Protein AF-A0A023G4H0-F1 (afdb_monomer_lite)

Secondary structure (DSSP, 8-state):
--STTT-HHHHHHHHHHHTGGGSHHHHHHHHHHHHHHHHHSTTT--HHHHHHHHT--SPP-HHHHHHT-------

Radius of gyration: 17.81 Å; chains: 1; bounding box: 47×27×46 Å

Organism: Amblyomma triste (NCBI:txid251400)

InterPro domains:
  IPR008906 HAT, C-terminal dimerisation domain [PF05699] (6-50)

Structure (mmCIF, N/CA/C/O backbone):
data_AF-A0A023G4H0-F1
#
_entry.id   AF-A0A023G4H0-F1
#
loop_
_atom_site.group_PDB
_atom_site.id
_atom_site.type_symbol
_atom_site.label_atom_id
_atom_site.label_alt_id
_atom_site.label_comp_id
_atom_site.label_asym_id
_atom_site.label_entity_id
_atom_site.label_seq_id
_atom_site.pdbx_PDB_ins_code
_atom_site.Cartn_x
_atom_site.Cartn_y
_atom_site.Cartn_z
_atom_site.occupancy
_atom_site.B_iso_or_equiv
_atom_site.auth_seq_id
_atom_site.auth_comp_id
_atom_site.auth_asym_id
_atom_site.auth_atom_id
_atom_site.pdbx_PDB_model_num
ATOM 1 N N . MET A 1 1 ? 22.679 -11.950 -18.191 1.00 45.25 1 MET A N 1
ATOM 2 C CA . MET A 1 1 ? 21.571 -12.738 -18.777 1.00 45.25 1 MET A CA 1
ATOM 3 C C . MET A 1 1 ? 20.349 -12.527 -17.904 1.00 45.25 1 MET A C 1
ATOM 5 O O . MET A 1 1 ? 20.372 -12.936 -16.753 1.00 45.25 1 MET A O 1
ATOM 9 N N . GLY A 1 2 ? 19.357 -11.780 -18.395 1.00 53.50 2 GLY A N 1
ATOM 10 C CA . GLY A 1 2 ? 18.131 -11.496 -17.644 1.00 53.50 2 GLY A CA 1
ATOM 11 C C . GLY A 1 2 ? 17.262 -12.746 -17.549 1.00 53.50 2 GLY A C 1
ATOM 12 O O . GLY A 1 2 ? 17.135 -13.477 -18.524 1.00 53.50 2 GLY A O 1
ATOM 13 N N . THR A 1 3 ? 16.687 -13.000 -16.378 1.00 54.84 3 THR A N 1
ATOM 14 C CA . THR A 1 3 ? 15.840 -14.164 -16.061 1.00 54.84 3 THR A CA 1
ATOM 15 C C . THR A 1 3 ? 14.427 -14.083 -16.655 1.00 54.84 3 THR A C 1
ATOM 17 O O . THR A 1 3 ? 13.677 -15.054 -16.583 1.00 54.84 3 THR A O 1
ATOM 20 N N . ALA A 1 4 ? 14.079 -12.960 -17.293 1.00 56.84 4 ALA A N 1
ATOM 21 C CA . ALA A 1 4 ? 12.774 -12.701 -17.902 1.00 56.84 4 ALA A CA 1
ATOM 22 C C . ALA A 1 4 ? 12.268 -13.781 -18.892 1.00 56.84 4 ALA A C 1
ATOM 24 O O . ALA A 1 4 ? 11.085 -14.106 -18.818 1.00 56.84 4 ALA A O 1
ATOM 25 N N . PRO A 1 5 ? 13.091 -14.401 -19.769 1.00 65.19 5 PRO A N 1
ATOM 26 C CA . PRO A 1 5 ? 12.578 -15.378 -20.727 1.00 65.19 5 PRO A CA 1
ATOM 27 C C . PRO A 1 5 ? 12.300 -16.762 -20.119 1.00 65.19 5 PRO A C 1
ATOM 29 O O . PRO A 1 5 ? 11.661 -17.580 -20.769 1.00 65.19 5 PRO A O 1
ATOM 32 N N . LEU A 1 6 ? 12.757 -17.044 -18.892 1.00 79.19 6 LEU A N 1
ATOM 33 C CA . LEU A 1 6 ? 12.565 -18.353 -18.251 1.00 79.19 6 LEU A CA 1
ATOM 34 C C . LEU A 1 6 ? 11.249 -18.441 -17.465 1.00 79.19 6 LEU A C 1
ATOM 36 O O . LEU A 1 6 ? 10.713 -19.533 -17.296 1.00 79.19 6 LEU A O 1
ATOM 40 N N . PHE A 1 7 ? 10.718 -17.303 -17.005 1.00 82.31 7 PHE A N 1
ATOM 41 C CA . PHE A 1 7 ? 9.497 -17.239 -16.196 1.00 82.31 7 PHE A CA 1
ATOM 42 C C . PHE A 1 7 ? 8.655 -15.999 -16.543 1.00 82.31 7 PHE A C 1
ATOM 44 O O . PHE A 1 7 ? 8.501 -15.111 -15.700 1.00 82.31 7 PHE A O 1
ATOM 51 N N . PRO A 1 8 ? 8.097 -15.917 -17.763 1.00 81.81 8 PRO A N 1
ATOM 52 C CA . PRO A 1 8 ? 7.379 -14.731 -18.239 1.00 81.81 8 PRO A CA 1
ATOM 53 C C . PRO A 1 8 ? 6.214 -14.333 -17.320 1.00 81.81 8 PRO A C 1
ATOM 55 O O . PRO A 1 8 ? 6.132 -13.181 -16.912 1.00 81.81 8 PRO A O 1
ATOM 58 N N . CYS A 1 9 ? 5.393 -15.289 -16.869 1.00 87.62 9 CYS A N 1
ATOM 59 C CA . CYS A 1 9 ? 4.261 -14.999 -15.978 1.00 87.62 9 CYS A CA 1
ATOM 60 C C . CYS A 1 9 ? 4.692 -14.496 -14.588 1.00 87.62 9 CYS A C 1
ATOM 62 O O . CYS A 1 9 ? 3.994 -13.704 -13.957 1.00 87.62 9 CYS A O 1
ATOM 64 N N . LEU A 1 10 ? 5.833 -14.979 -14.078 1.00 86.75 10 LEU A N 1
ATOM 65 C CA . LEU A 1 10 ? 6.383 -14.507 -12.806 1.00 86.75 10 LEU A CA 1
ATOM 66 C C . LEU A 1 10 ? 6.961 -13.104 -12.967 1.00 86.75 10 LEU A C 1
ATOM 68 O O . LEU A 1 10 ? 6.772 -12.268 -12.090 1.00 86.75 10 LEU A O 1
ATOM 72 N N . PHE A 1 11 ? 7.655 -12.861 -14.079 1.00 85.12 11 PHE A N 1
ATOM 73 C CA . PHE A 1 11 ? 8.219 -11.562 -14.407 1.00 85.12 11 PHE A CA 1
ATOM 74 C C . PHE A 1 11 ? 7.121 -10.508 -14.548 1.00 85.12 11 PHE A C 1
ATOM 76 O O . PHE A 1 11 ? 7.201 -9.491 -13.871 1.00 85.12 11 PHE A O 1
ATOM 83 N N . GLU A 1 12 ? 6.069 -10.773 -15.324 1.00 85.50 12 GLU A N 1
ATOM 84 C CA . GLU A 1 12 ? 4.920 -9.867 -15.464 1.00 85.50 12 GLU A CA 1
ATOM 85 C C . GLU A 1 12 ? 4.298 -9.531 -14.107 1.00 85.50 12 GLU A C 1
ATOM 87 O O . GLU A 1 12 ? 4.166 -8.362 -13.754 1.00 85.50 12 GLU A O 1
ATOM 92 N N . ARG A 1 13 ? 4.019 -10.542 -13.277 1.00 85.69 13 ARG A N 1
ATOM 93 C CA . ARG A 1 13 ? 3.435 -10.307 -11.951 1.00 85.69 13 ARG A CA 1
ATOM 94 C C . ARG A 1 13 ? 4.389 -9.588 -10.995 1.00 85.69 13 ARG A C 1
ATOM 96 O O . ARG A 1 13 ? 3.940 -8.788 -10.178 1.00 85.69 13 ARG A O 1
ATOM 103 N N . ALA A 1 14 ? 5.687 -9.869 -11.061 1.00 85.38 14 ALA A N 1
ATOM 104 C CA . ALA A 1 14 ? 6.683 -9.150 -10.275 1.00 85.38 14 ALA A CA 1
ATOM 105 C C . ALA A 1 14 ? 6.770 -7.686 -10.717 1.00 85.38 14 ALA A C 1
ATOM 107 O O . ALA A 1 14 ? 6.834 -6.810 -9.862 1.00 85.38 14 ALA A O 1
ATOM 108 N N . VAL A 1 15 ? 6.715 -7.421 -12.023 1.00 81.50 15 VAL A N 1
ATOM 109 C CA . VAL A 1 15 ? 6.651 -6.070 -12.577 1.00 81.50 15 VAL A CA 1
ATOM 110 C C . VAL A 1 15 ? 5.394 -5.373 -12.072 1.00 81.50 15 VAL A C 1
ATOM 112 O O . VAL A 1 15 ? 5.538 -4.345 -11.433 1.00 81.50 15 VAL A O 1
ATOM 115 N N . ASP A 1 16 ? 4.201 -5.947 -12.205 1.00 80.88 16 ASP A N 1
ATOM 116 C CA . ASP A 1 16 ? 2.961 -5.329 -11.705 1.00 80.88 16 ASP A CA 1
ATOM 117 C C . ASP A 1 16 ? 3.006 -4.985 -10.208 1.00 80.88 16 ASP A C 1
ATOM 119 O O . ASP A 1 16 ? 2.469 -3.965 -9.778 1.00 80.88 16 ASP A O 1
ATOM 123 N N . ILE A 1 17 ? 3.654 -5.830 -9.400 1.00 78.00 17 ILE A N 1
ATOM 124 C CA . ILE A 1 17 ? 3.792 -5.598 -7.959 1.00 78.00 17 ILE A CA 1
ATOM 125 C C . ILE A 1 17 ? 4.848 -4.532 -7.669 1.00 78.00 17 ILE A C 1
ATOM 127 O O . ILE A 1 17 ? 4.632 -3.716 -6.781 1.00 78.00 17 ILE A O 1
ATOM 131 N N . LEU A 1 18 ? 5.983 -4.538 -8.373 1.00 78.62 18 LEU A N 1
ATOM 132 C CA . LEU A 1 18 ? 7.141 -3.685 -8.086 1.00 78.62 18 LEU A CA 1
ATOM 133 C C . LEU A 1 18 ? 7.090 -2.327 -8.802 1.00 78.62 18 LEU A C 1
ATOM 135 O O . LEU A 1 18 ? 7.648 -1.361 -8.287 1.00 78.62 18 LEU A O 1
ATOM 139 N N . LEU A 1 19 ? 6.418 -2.221 -9.952 1.00 76.12 19 LEU A N 1
ATOM 140 C CA . LEU A 1 19 ? 6.322 -0.991 -10.746 1.00 76.12 19 LEU A CA 1
ATOM 141 C C . LEU A 1 19 ? 5.689 0.167 -9.962 1.00 76.12 19 LEU A C 1
ATOM 143 O O . LEU A 1 19 ? 6.232 1.270 -10.025 1.00 76.12 19 LEU A O 1
ATOM 147 N N . PRO A 1 20 ? 4.607 -0.040 -9.180 1.00 67.88 20 PRO A N 1
ATOM 148 C CA . PRO A 1 20 ? 4.067 1.006 -8.320 1.00 67.88 20 PRO A CA 1
ATOM 149 C C . PRO A 1 20 ? 5.124 1.537 -7.345 1.00 67.88 20 PRO A C 1
ATOM 151 O O . PRO A 1 20 ? 5.245 2.746 -7.178 1.00 67.88 20 PRO A O 1
ATOM 154 N N . PHE A 1 21 ? 5.963 0.659 -6.785 1.00 65.19 21 PHE A N 1
ATOM 155 C CA . PHE A 1 21 ? 7.047 1.032 -5.868 1.00 65.19 21 PHE A CA 1
ATOM 156 C C . PHE A 1 21 ? 8.255 1.683 -6.554 1.00 65.19 21 PHE A C 1
ATOM 158 O O . PHE A 1 21 ? 9.101 2.241 -5.857 1.00 65.19 21 PHE A O 1
ATOM 165 N N . ALA A 1 22 ? 8.354 1.654 -7.887 1.00 65.12 22 ALA A N 1
ATOM 166 C CA . ALA A 1 22 ? 9.444 2.312 -8.610 1.00 65.12 22 ALA A CA 1
ATOM 167 C C . ALA A 1 22 ? 9.364 3.846 -8.515 1.00 65.12 22 ALA A C 1
ATOM 169 O O . ALA A 1 22 ? 10.366 4.532 -8.718 1.00 65.12 22 ALA A O 1
ATOM 170 N N . THR A 1 23 ? 8.189 4.391 -8.183 1.00 70.75 23 THR A N 1
ATOM 171 C CA . THR A 1 23 ? 8.039 5.817 -7.886 1.00 70.75 23 THR A CA 1
ATOM 172 C C . THR A 1 23 ? 8.269 6.072 -6.398 1.00 70.75 23 THR A C 1
ATOM 174 O O . THR A 1 23 ? 7.667 5.422 -5.540 1.00 70.75 23 THR A O 1
ATOM 177 N N . THR A 1 24 ? 9.115 7.055 -6.078 1.00 74.38 24 THR A N 1
ATOM 178 C CA . THR A 1 24 ? 9.401 7.449 -4.688 1.00 74.38 24 THR A CA 1
ATOM 179 C C . THR A 1 24 ? 8.114 7.766 -3.920 1.00 74.38 24 THR A C 1
ATOM 181 O O . THR A 1 24 ? 7.954 7.329 -2.787 1.00 74.38 24 THR A O 1
ATOM 184 N N . TYR A 1 25 ? 7.151 8.424 -4.573 1.00 80.31 25 TYR A N 1
ATOM 185 C CA . TYR A 1 25 ? 5.879 8.822 -3.969 1.00 80.31 25 TYR A CA 1
ATOM 186 C C . TYR A 1 25 ? 5.040 7.638 -3.465 1.00 80.31 25 TYR A C 1
ATOM 188 O O . TYR A 1 25 ? 4.570 7.651 -2.329 1.00 80.31 25 TYR A O 1
ATOM 196 N N . ALA A 1 26 ? 4.861 6.592 -4.276 1.00 78.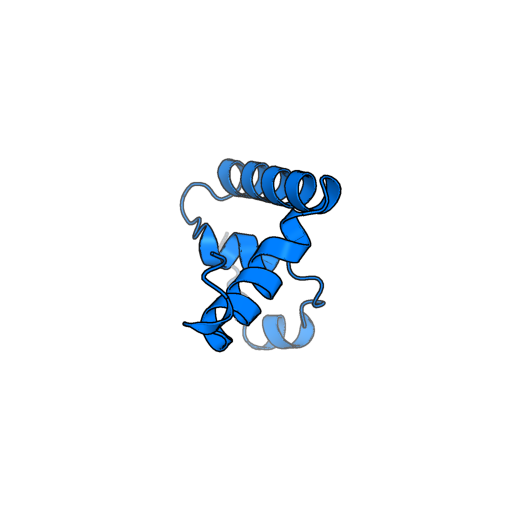50 26 ALA A N 1
ATOM 197 C CA . ALA A 1 26 ? 4.070 5.433 -3.867 1.00 78.50 26 ALA A CA 1
ATOM 198 C C . ALA A 1 26 ? 4.777 4.613 -2.775 1.00 78.50 26 ALA A C 1
ATOM 200 O O . ALA A 1 26 ? 4.120 4.116 -1.861 1.00 78.50 26 ALA A O 1
ATOM 201 N N . CYS A 1 27 ? 6.113 4.526 -2.819 1.00 81.94 27 CYS A N 1
ATOM 202 C CA . CYS A 1 27 ? 6.904 3.970 -1.719 1.00 81.94 27 CYS A CA 1
ATOM 203 C C . CYS A 1 27 ? 6.678 4.752 -0.414 1.00 81.94 27 CYS A C 1
ATOM 205 O O . CYS A 1 27 ? 6.332 4.164 0.611 1.00 81.94 27 CYS A O 1
ATOM 207 N N . GLU A 1 28 ? 6.832 6.076 -0.444 1.00 86.19 28 GLU A N 1
ATOM 208 C CA . GLU A 1 28 ? 6.628 6.952 0.716 1.00 86.19 28 GLU A CA 1
ATOM 209 C C . GLU A 1 28 ? 5.206 6.851 1.276 1.00 86.19 28 GLU A C 1
ATOM 211 O O . GLU A 1 28 ? 5.017 6.757 2.494 1.00 86.19 28 GLU A O 1
ATOM 216 N N . GLN A 1 29 ? 4.201 6.806 0.400 1.00 85.56 29 GLN A N 1
ATOM 217 C CA . GLN A 1 29 ? 2.806 6.633 0.790 1.00 85.56 29 GLN A CA 1
ATOM 218 C C . GLN A 1 29 ? 2.572 5.257 1.437 1.00 85.56 29 GLN A C 1
ATOM 220 O O . GLN A 1 29 ? 1.934 5.180 2.490 1.00 85.56 29 GLN A O 1
ATOM 225 N N . ALA A 1 30 ? 3.152 4.187 0.883 1.00 85.69 30 ALA A N 1
ATOM 226 C CA . ALA A 1 30 ? 3.089 2.837 1.443 1.00 85.69 30 ALA A CA 1
ATOM 227 C C . ALA A 1 30 ? 3.716 2.736 2.836 1.00 85.69 30 ALA A C 1
ATOM 229 O O . ALA A 1 30 ? 3.101 2.190 3.759 1.00 85.69 30 ALA A O 1
ATOM 230 N N . PHE A 1 31 ? 4.908 3.300 3.020 1.00 87.00 31 PHE A N 1
ATOM 231 C CA . PHE A 1 31 ? 5.565 3.326 4.325 1.00 87.00 31 PHE A CA 1
ATOM 232 C C . PHE A 1 31 ? 4.817 4.201 5.335 1.00 87.00 31 PHE A C 1
ATOM 234 O O . PHE A 1 31 ? 4.701 3.817 6.502 1.00 87.00 31 PHE A O 1
ATOM 241 N N . SER A 1 32 ? 4.249 5.327 4.898 1.00 88.75 32 SER A N 1
ATOM 242 C CA . SER A 1 32 ? 3.421 6.183 5.757 1.00 88.75 32 SER A CA 1
ATOM 243 C C . SER A 1 32 ? 2.156 5.457 6.221 1.00 88.75 32 SER A C 1
ATOM 245 O O . SER A 1 32 ? 1.838 5.470 7.414 1.00 88.75 32 SER A O 1
ATOM 247 N N . ALA A 1 33 ? 1.470 4.754 5.313 1.00 88.00 33 ALA A N 1
ATOM 248 C CA . ALA A 1 33 ? 0.306 3.934 5.642 1.00 88.00 33 ALA A CA 1
ATOM 249 C C . ALA A 1 33 ? 0.664 2.818 6.635 1.00 88.00 33 ALA A C 1
ATOM 251 O O . ALA A 1 33 ? -0.033 2.628 7.634 1.00 88.00 33 ALA A O 1
ATOM 252 N N . LEU A 1 34 ? 1.788 2.127 6.425 1.00 88.19 34 LEU A N 1
ATOM 253 C CA . LEU A 1 34 ? 2.273 1.105 7.353 1.00 88.19 34 LEU A CA 1
ATOM 254 C C . LEU A 1 34 ? 2.563 1.684 8.746 1.00 88.19 34 LEU A C 1
ATOM 256 O O . LEU A 1 34 ? 2.165 1.096 9.755 1.00 88.19 34 LEU A O 1
ATOM 260 N N . ALA A 1 35 ? 3.225 2.841 8.823 1.00 88.38 35 ALA A N 1
ATOM 261 C CA . ALA A 1 35 ? 3.517 3.502 10.093 1.00 88.38 35 ALA A CA 1
ATOM 262 C C . ALA A 1 35 ? 2.228 3.873 10.851 1.00 88.38 35 ALA A C 1
ATOM 264 O O . ALA A 1 35 ? 2.134 3.649 12.062 1.00 88.38 35 ALA A O 1
ATOM 265 N N . TYR A 1 36 ? 1.217 4.372 10.134 1.00 86.62 36 TYR A N 1
ATOM 266 C CA . TYR A 1 36 ? -0.101 4.680 10.689 1.00 86.62 36 TYR A CA 1
ATOM 267 C C . TYR A 1 36 ? -0.807 3.432 11.237 1.00 86.62 36 TYR A C 1
ATOM 269 O O . TYR A 1 36 ? -1.223 3.406 12.401 1.00 86.62 36 TYR A O 1
ATOM 277 N N . LEU A 1 37 ? -0.894 2.378 10.422 1.00 86.25 37 LEU A N 1
ATOM 278 C CA . LEU A 1 37 ? -1.551 1.120 10.779 1.00 86.25 37 LEU A CA 1
ATOM 279 C C . LEU A 1 37 ? -0.888 0.460 11.997 1.00 86.25 37 LEU A C 1
ATOM 281 O O . LEU A 1 37 ? -1.581 0.048 12.931 1.00 86.25 37 LEU A O 1
ATOM 285 N N . LYS A 1 38 ? 0.452 0.438 12.039 1.00 81.25 38 LYS A N 1
ATOM 286 C CA . LYS A 1 38 ? 1.226 -0.140 13.149 1.00 81.25 38 LYS A CA 1
ATOM 287 C C . LYS A 1 38 ? 0.923 0.527 14.489 1.00 81.25 38 LYS A C 1
ATOM 289 O O . LYS A 1 38 ? 0.866 -0.155 15.510 1.00 81.25 38 LYS A O 1
ATOM 294 N N . ASN A 1 39 ? 0.740 1.844 14.495 1.00 77.31 39 ASN A N 1
ATOM 295 C CA . ASN A 1 39 ? 0.517 2.593 15.728 1.00 77.31 39 ASN A CA 1
ATOM 296 C C . ASN A 1 39 ? -0.951 2.543 16.174 1.00 77.31 39 ASN A C 1
ATOM 298 O O . ASN A 1 39 ? -1.216 2.422 17.368 1.00 77.31 39 ASN A O 1
ATOM 302 N N . LYS A 1 40 ? -1.903 2.592 15.233 1.00 72.44 40 LYS A N 1
ATOM 303 C CA . LYS A 1 40 ? -3.339 2.667 15.544 1.00 72.44 40 LYS A CA 1
ATOM 304 C C . LYS A 1 40 ? -4.002 1.303 15.773 1.00 72.44 40 LYS A C 1
ATOM 306 O O . LYS A 1 40 ? -4.943 1.215 16.557 1.00 72.44 40 LYS A O 1
ATOM 311 N N . HIS A 1 41 ? -3.517 0.242 15.124 1.00 71.75 41 HIS A N 1
ATOM 312 C CA . HIS A 1 41 ? -4.179 -1.073 15.100 1.00 71.75 41 HIS A CA 1
ATOM 313 C C . HIS A 1 41 ? -3.287 -2.229 15.589 1.00 71.75 41 HIS A C 1
ATOM 315 O O . HIS A 1 41 ? -3.554 -3.393 15.296 1.00 71.75 41 HIS A O 1
ATOM 321 N N . ARG A 1 42 ? -2.252 -1.922 16.387 1.00 67.56 42 ARG A N 1
ATOM 322 C CA . ARG A 1 42 ? -1.174 -2.843 16.805 1.00 67.56 42 ARG A CA 1
ATOM 323 C C . ARG A 1 42 ? -1.628 -4.214 17.330 1.00 67.56 42 ARG A C 1
ATOM 325 O O . ARG A 1 42 ? -0.891 -5.179 17.178 1.00 67.56 42 ARG A O 1
ATOM 332 N N . SER A 1 43 ? -2.798 -4.313 17.960 1.00 75.69 43 SER A N 1
ATOM 333 C CA . SER A 1 43 ? -3.290 -5.560 18.566 1.00 75.69 43 SER A CA 1
ATOM 334 C C . SER A 1 43 ? -3.969 -6.525 17.588 1.00 75.69 43 SER A C 1
ATOM 336 O O . SER A 1 43 ? -4.176 -7.681 17.945 1.00 75.69 43 SER A O 1
ATOM 338 N N . ARG A 1 44 ? -4.344 -6.075 16.381 1.00 77.38 44 ARG A N 1
ATOM 339 C CA . ARG A 1 44 ? -5.114 -6.868 15.399 1.00 77.38 44 ARG A CA 1
ATOM 340 C C . ARG A 1 44 ? -4.638 -6.686 13.952 1.00 77.38 44 ARG A C 1
ATOM 342 O O . ARG A 1 44 ? -5.369 -7.042 13.038 1.00 77.38 44 ARG A O 1
ATOM 349 N N . LEU A 1 45 ? -3.456 -6.103 13.763 1.00 83.00 45 LEU A N 1
ATOM 350 C CA . LEU A 1 45 ? -2.895 -5.795 12.451 1.00 83.00 45 LEU A CA 1
ATOM 351 C C . LEU A 1 45 ? -2.585 -7.082 11.672 1.00 83.00 45 LEU A C 1
ATOM 353 O O . LEU A 1 45 ? -1.784 -7.895 12.140 1.00 83.00 45 LEU A O 1
ATOM 357 N N . ASP A 1 46 ? -3.141 -7.210 10.469 1.00 86.88 46 ASP A N 1
ATOM 358 C CA . ASP A 1 46 ? -2.627 -8.086 9.414 1.00 86.88 46 ASP A CA 1
ATOM 359 C C . ASP A 1 46 ? -1.912 -7.200 8.382 1.00 86.88 46 ASP A C 1
ATOM 361 O O . ASP A 1 46 ? -2.561 -6.593 7.526 1.00 86.88 46 ASP A O 1
ATOM 365 N N . PRO A 1 47 ? -0.568 -7.112 8.426 1.00 80.94 47 PRO A N 1
ATOM 366 C CA . PRO A 1 47 ? 0.181 -6.196 7.575 1.00 80.94 47 PRO A CA 1
ATOM 367 C C . PRO A 1 47 ? -0.110 -6.375 6.085 1.00 80.94 47 PRO A C 1
ATOM 369 O O . PRO A 1 47 ? -0.127 -5.393 5.350 1.00 80.94 47 PRO A O 1
ATOM 372 N N . ALA A 1 48 ? -0.349 -7.606 5.627 1.00 82.56 48 ALA A N 1
ATOM 373 C CA . ALA A 1 48 ? -0.561 -7.866 4.211 1.00 82.56 48 ALA A CA 1
ATOM 374 C C . ALA A 1 48 ? -1.957 -7.417 3.765 1.00 82.56 48 ALA A C 1
ATOM 376 O O . ALA A 1 48 ? -2.086 -6.720 2.754 1.00 82.56 48 ALA A O 1
ATOM 377 N N . ALA A 1 49 ? -3.000 -7.808 4.500 1.00 85.00 49 ALA A N 1
ATOM 378 C CA . ALA A 1 49 ? -4.374 -7.442 4.166 1.00 85.00 49 ALA A CA 1
ATOM 379 C C . ALA A 1 49 ? -4.630 -5.941 4.374 1.00 85.00 49 ALA A C 1
ATOM 381 O O . ALA A 1 49 ? -5.191 -5.283 3.493 1.00 85.00 49 ALA A O 1
ATOM 382 N N . ASP A 1 50 ? -4.157 -5.385 5.490 1.00 85.94 50 ASP A N 1
ATOM 383 C CA . ASP A 1 50 ? -4.400 -3.990 5.853 1.00 85.94 50 ASP A CA 1
ATOM 384 C C . ASP A 1 50 ? -3.634 -3.024 4.941 1.00 85.94 50 ASP A C 1
ATOM 386 O O . ASP A 1 50 ? -4.200 -2.020 4.506 1.00 85.94 50 ASP A O 1
ATOM 390 N N . MET A 1 51 ? -2.383 -3.332 4.565 1.00 86.81 51 MET A N 1
ATOM 391 C CA . MET A 1 51 ? -1.663 -2.511 3.581 1.00 86.81 51 MET A CA 1
ATOM 392 C C . MET A 1 51 ? -2.291 -2.596 2.191 1.00 86.81 51 MET A C 1
ATOM 394 O O . MET A 1 51 ? -2.379 -1.576 1.513 1.00 86.81 51 MET A O 1
ATOM 398 N N . ARG A 1 52 ? -2.758 -3.776 1.757 1.00 86.31 52 ARG A N 1
ATOM 399 C CA . ARG A 1 52 ? -3.470 -3.904 0.473 1.00 86.31 52 ARG A CA 1
ATOM 400 C C . ARG A 1 52 ? -4.720 -3.036 0.434 1.00 86.31 52 ARG A C 1
ATOM 402 O O . ARG A 1 52 ? -4.977 -2.409 -0.587 1.00 86.31 52 ARG A O 1
ATOM 409 N N . LEU A 1 53 ? -5.478 -2.992 1.529 1.00 85.69 53 LEU A N 1
ATOM 410 C CA . LEU A 1 53 ? -6.649 -2.129 1.629 1.00 85.69 53 LEU A CA 1
ATOM 411 C C . LEU A 1 53 ? -6.253 -0.647 1.637 1.00 85.69 53 LEU A C 1
ATOM 413 O O . LEU A 1 53 ? -6.840 0.135 0.897 1.00 85.69 53 LEU A O 1
ATOM 417 N N . ALA A 1 54 ? -5.247 -0.269 2.430 1.00 85.38 54 ALA A N 1
ATOM 418 C CA . ALA A 1 54 ? -4.810 1.121 2.571 1.00 85.38 54 ALA A CA 1
ATOM 419 C C . ALA A 1 54 ? -4.185 1.711 1.295 1.00 85.38 54 ALA A C 1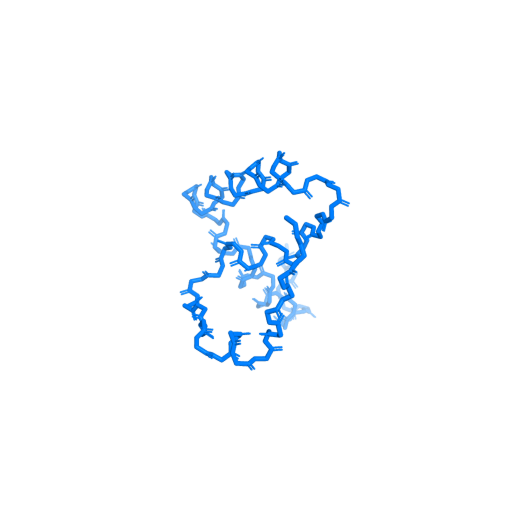
ATOM 421 O O . ALA A 1 54 ? -4.259 2.919 1.088 1.00 85.38 54 ALA A O 1
ATOM 422 N N . LEU A 1 55 ? -3.572 0.873 0.456 1.00 85.38 55 LEU A N 1
ATOM 423 C CA . LEU A 1 55 ? -2.946 1.274 -0.810 1.00 85.38 55 LEU A CA 1
ATOM 424 C C . LEU A 1 55 ? -3.842 1.032 -2.026 1.00 85.38 55 LEU A C 1
ATOM 426 O O . LEU A 1 55 ? -3.452 1.327 -3.154 1.00 85.38 55 LEU A O 1
ATOM 430 N N . SER A 1 56 ? -5.040 0.490 -1.815 1.00 85.25 56 SER A N 1
ATOM 431 C CA . SER A 1 56 ? -6.014 0.318 -2.882 1.00 85.25 56 SER A CA 1
ATOM 432 C C . SER A 1 56 ? -6.531 1.680 -3.337 1.00 85.25 56 SER A C 1
ATOM 434 O O . SER A 1 56 ? -7.068 2.447 -2.544 1.00 85.25 56 SER A O 1
ATOM 436 N N . ALA A 1 57 ? -6.456 1.945 -4.641 1.00 83.38 57 ALA A N 1
ATOM 437 C CA . ALA A 1 57 ? -7.156 3.069 -5.267 1.00 83.38 57 ALA A CA 1
ATOM 438 C C . ALA A 1 57 ? -8.662 2.795 -5.459 1.00 83.38 57 ALA A C 1
ATOM 440 O O . ALA A 1 57 ? -9.400 3.656 -5.933 1.00 83.38 57 ALA A O 1
ATOM 441 N N . THR A 1 58 ? -9.123 1.582 -5.134 1.00 86.06 58 THR A N 1
ATOM 442 C CA . THR A 1 58 ? -10.526 1.192 -5.299 1.00 86.06 58 THR A CA 1
ATOM 443 C C . THR A 1 58 ? -11.360 1.787 -4.178 1.00 86.06 58 THR A C 1
ATOM 445 O O . THR A 1 58 ? -11.100 1.519 -3.005 1.00 86.06 58 THR A O 1
ATOM 448 N N . GLU A 1 59 ? -12.403 2.527 -4.542 1.00 86.19 59 GLU A N 1
ATOM 449 C CA . GLU A 1 59 ? -13.321 3.097 -3.568 1.00 86.19 59 GLU A CA 1
ATOM 450 C C . GLU A 1 59 ? -14.100 1.987 -2.833 1.00 86.19 59 GLU A C 1
ATOM 452 O O . GLU A 1 59 ? -14.716 1.116 -3.467 1.00 86.19 59 GLU A O 1
ATOM 457 N N . PRO A 1 60 ? -14.070 1.966 -1.491 1.00 83.06 60 PRO A N 1
ATOM 458 C CA . PRO A 1 60 ? -14.810 0.985 -0.716 1.00 83.06 60 PRO A CA 1
ATOM 459 C C . PRO A 1 60 ? -16.319 1.183 -0.889 1.00 83.06 60 PRO A C 1
ATOM 461 O O . PRO A 1 60 ? -16.863 2.266 -0.699 1.00 83.06 60 PRO A O 1
ATOM 464 N N . ARG A 1 61 ? -17.030 0.092 -1.187 1.00 89.44 61 ARG A N 1
ATOM 465 C CA . ARG A 1 61 ? -18.497 0.085 -1.294 1.00 89.44 61 ARG A CA 1
ATOM 466 C C . ARG A 1 61 ? -19.142 0.069 0.093 1.00 89.44 61 ARG A C 1
ATOM 468 O O . ARG A 1 61 ? -19.675 -0.960 0.518 1.00 89.44 61 ARG A O 1
ATOM 475 N N . PHE A 1 62 ? -19.071 1.192 0.806 1.00 86.31 62 PHE A N 1
ATOM 476 C CA . PHE A 1 62 ? -19.552 1.306 2.186 1.00 86.31 62 PHE A CA 1
ATOM 477 C C . PHE A 1 62 ? -21.013 0.885 2.345 1.00 86.31 62 PHE A C 1
ATOM 479 O O . PHE A 1 62 ? -21.314 0.138 3.270 1.00 86.31 62 PHE A O 1
ATOM 486 N N . ASP A 1 63 ? -21.893 1.244 1.411 1.00 89.44 63 ASP A N 1
ATOM 487 C CA . ASP A 1 63 ? -23.312 0.865 1.474 1.00 89.44 63 ASP A CA 1
ATOM 488 C C . ASP A 1 63 ? -23.524 -0.651 1.563 1.00 89.44 63 ASP A C 1
ATOM 490 O O . ASP A 1 63 ? -24.432 -1.123 2.243 1.00 89.44 63 ASP A O 1
ATOM 494 N N . LEU A 1 64 ? -22.683 -1.439 0.886 1.00 88.69 64 LEU A N 1
ATOM 495 C CA . LEU A 1 64 ? -22.749 -2.900 0.945 1.00 88.69 64 LEU A CA 1
ATOM 496 C C . LEU A 1 64 ? -22.142 -3.437 2.241 1.00 88.69 64 LEU A C 1
ATOM 498 O O . LEU A 1 64 ? -22.701 -4.350 2.848 1.00 88.69 64 LEU A O 1
ATOM 502 N N . LEU A 1 65 ? -21.025 -2.857 2.683 1.00 85.06 65 LEU A N 1
ATOM 503 C CA . LEU A 1 65 ? -20.356 -3.251 3.925 1.00 85.06 65 LEU A CA 1
ATOM 504 C C . LEU A 1 65 ? -21.237 -2.985 5.154 1.00 85.06 65 LEU A C 1
ATOM 506 O O . LEU A 1 65 ? -21.271 -3.794 6.081 1.00 85.06 65 LEU A O 1
ATOM 510 N N . LEU A 1 66 ? -21.973 -1.873 5.144 1.00 87.19 66 LEU A N 1
ATOM 511 C CA . LEU A 1 66 ? -22.863 -1.468 6.227 1.00 87.19 66 LEU A CA 1
ATOM 512 C C . LEU A 1 66 ? -24.119 -2.342 6.297 1.00 87.19 66 LEU A C 1
ATOM 514 O O . LEU A 1 66 ? -24.546 -2.681 7.395 1.00 87.19 66 LEU A O 1
ATOM 518 N N . LYS A 1 67 ? -24.664 -2.792 5.157 1.00 87.38 67 LYS A N 1
ATOM 519 C CA . LYS A 1 67 ? -25.834 -3.695 5.122 1.00 87.38 67 LYS A CA 1
ATOM 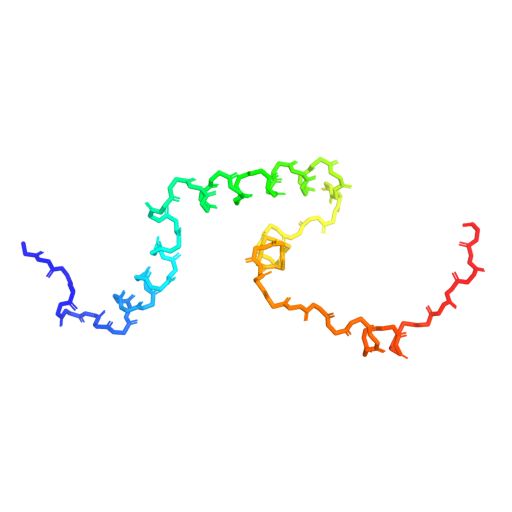520 C C . LYS A 1 67 ? -25.609 -5.019 5.860 1.00 87.38 67 LYS A C 1
ATOM 522 O O . LYS A 1 67 ? -26.556 -5.561 6.418 1.00 87.38 67 LYS A O 1
ATOM 527 N N . GLY A 1 68 ? -24.382 -5.545 5.860 1.0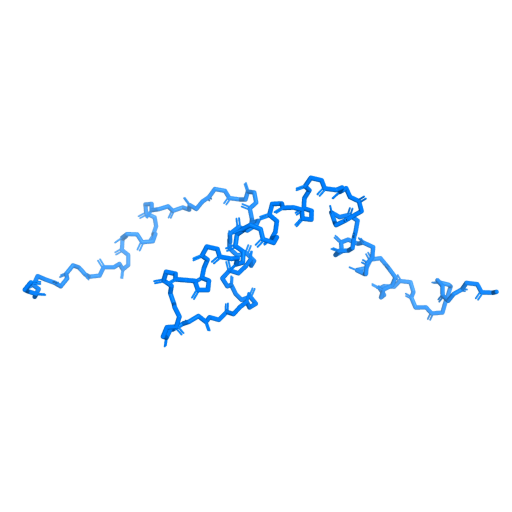0 81.50 68 GLY A N 1
ATOM 528 C CA . GLY A 1 68 ? -24.028 -6.796 6.548 1.00 81.50 68 GLY A CA 1
ATOM 529 C C . GLY A 1 68 ? -23.547 -6.617 7.991 1.00 81.50 68 GLY A C 1
ATOM 530 O O . GLY A 1 68 ? -23.322 -7.601 8.697 1.00 81.50 68 GLY A O 1
ATOM 531 N N . LYS A 1 69 ? -23.357 -5.375 8.447 1.00 82.19 69 LYS A N 1
ATOM 532 C CA . LYS A 1 69 ? -22.911 -5.069 9.807 1.00 82.19 69 LYS A CA 1
ATOM 533 C C . LYS A 1 69 ? -24.128 -4.917 10.713 1.00 82.19 69 LYS A C 1
ATOM 535 O O . LYS A 1 69 ? -24.821 -3.908 10.671 1.00 82.19 69 LYS A O 1
ATOM 540 N N . GLN A 1 70 ? -24.346 -5.889 11.596 1.00 82.38 70 GLN A N 1
ATOM 541 C CA . GLN A 1 70 ? -25.272 -5.706 12.710 1.00 82.38 70 GLN A CA 1
ATOM 542 C C . GLN A 1 70 ? -24.706 -4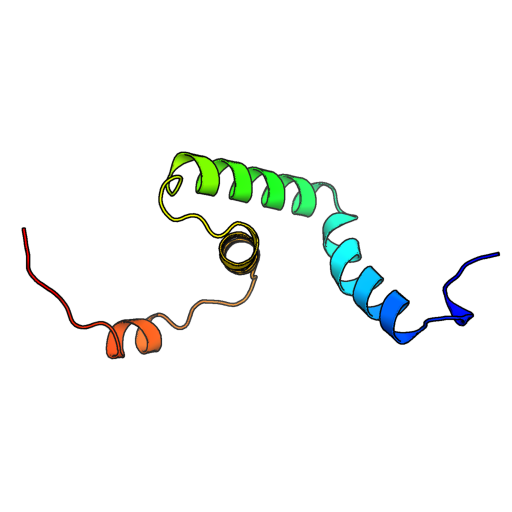.643 13.660 1.00 82.38 70 GLN A C 1
ATOM 544 O O . GLN A 1 70 ? -23.586 -4.773 14.171 1.00 82.38 70 GLN A O 1
ATOM 549 N N . TYR A 1 71 ? -25.478 -3.578 13.872 1.00 80.19 71 TYR A N 1
ATOM 550 C CA . TYR A 1 71 ? -25.192 -2.595 14.905 1.00 80.19 71 TYR A CA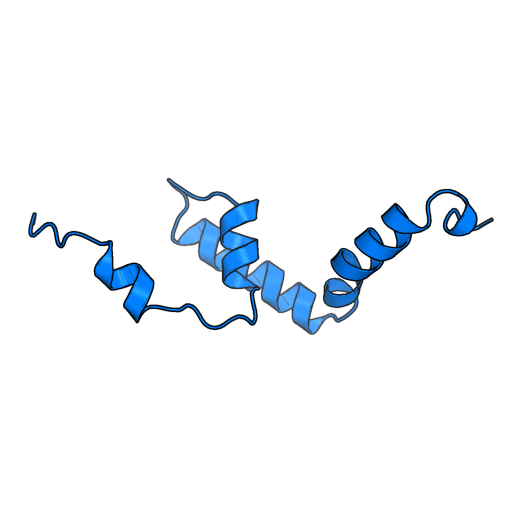 1
ATOM 551 C C . TYR A 1 71 ? -25.348 -3.277 16.265 1.00 80.19 71 TYR A C 1
ATOM 553 O O . TYR A 1 71 ? -26.423 -3.772 16.597 1.00 80.19 71 TYR A O 1
ATOM 561 N N . HIS A 1 72 ? -24.255 -3.342 17.021 1.00 79.44 72 HIS A N 1
ATOM 562 C CA . HIS A 1 72 ? -24.244 -3.868 18.380 1.00 79.44 72 HIS A CA 1
ATOM 563 C C . HIS A 1 72 ? -24.133 -2.674 19.334 1.00 79.44 72 HIS A C 1
ATOM 565 O O . HIS A 1 72 ? -23.025 -2.172 19.535 1.00 79.44 72 HIS A O 1
ATOM 571 N N . PRO A 1 73 ? -25.257 -2.171 19.876 1.00 76.00 73 PRO A N 1
ATOM 572 C CA . PRO A 1 73 ? -25.253 -1.102 20.864 1.00 76.00 73 PRO A CA 1
ATOM 573 C C . PRO A 1 73 ? -24.795 -1.675 22.204 1.00 76.00 73 PRO A C 1
ATOM 575 O O . PRO A 1 73 ? -25.600 -1.991 23.075 1.00 76.00 73 PRO A O 1
ATOM 578 N N . SER A 1 74 ? -23.495 -1.868 22.361 1.00 78.62 74 SER A N 1
ATOM 579 C CA . SER A 1 74 ? -22.909 -2.222 23.647 1.00 78.62 74 SER A CA 1
ATOM 580 C C . SER A 1 74 ? -21.766 -1.262 23.963 1.00 78.62 74 SER A C 1
ATOM 582 O O . SER A 1 74 ? -20.705 -1.383 23.358 1.00 78.62 74 SER A O 1
ATOM 584 N N . HIS A 1 75 ? -22.083 -0.375 24.917 1.00 53.69 75 HIS A N 1
ATOM 585 C CA . HIS A 1 75 ? -21.297 0.553 25.747 1.00 53.69 75 HIS A CA 1
ATOM 586 C C . HIS A 1 75 ? -20.371 1.598 25.104 1.00 53.69 75 HIS A C 1
ATOM 588 O O . HIS A 1 75 ? -19.565 1.266 24.212 1.00 53.69 75 HIS A O 1
#

Sequence (75 aa):
MGTAPLFPCLFERAVDILLPFATTYACEQAFSALAYLKNKHRSRLDPAADMRLALSATEPRFDLLLKGKQYHPSH

Foldseek 3Di:
DDCCVVCVPVVVVVCVVCVLVVDVVSVVQLVVQLVVCCVPVVVPDDSVVSSCVSSDPDDDPVVVVVVPDDDDPDD

pLDDT: mean 79.91, std 9.42, range [45.25, 89.44]